Protein AF-A0A8T5BKD6-F1 (afdb_monomer_lite)

Sequence (132 aa):
MNGKTCEVCLRNQAKYVCGKCGRNACEFCFNSHSWLCLKCEEQMQPIAKVASFDTSKLIFLGFILIFIGMFIMFIAFLLTGVSNGGIMLFFGPIPFMLNFRDGNIKHLILVFIAFTTVILLFLTILFSKRKY

Structure (mmCIF, N/CA/C/O backbone):
data_AF-A0A8T5BKD6-F1
#
_entry.id   AF-A0A8T5BKD6-F1
#
loop_
_atom_site.group_PDB
_atom_site.id
_atom_site.type_symbol
_atom_site.label_atom_id
_atom_site.label_alt_id
_atom_site.label_comp_id
_atom_site.label_asym_id
_atom_site.label_entity_id
_atom_site.label_seq_id
_atom_site.pdbx_PDB_ins_code
_atom_site.Cartn_x
_atom_site.Cartn_y
_atom_site.Cartn_z
_atom_site.occupancy
_atom_site.B_iso_or_equiv
_atom_site.auth_seq_id
_atom_site.auth_comp_id
_atom_site.auth_asym_id
_atom_site.auth_atom_id
_atom_site.pdbx_PDB_model_num
ATOM 1 N N . MET A 1 1 ? -33.791 -20.694 42.129 1.00 42.81 1 MET A N 1
ATOM 2 C CA . MET A 1 1 ? -32.414 -20.469 41.637 1.00 42.81 1 MET A CA 1
ATOM 3 C C . MET A 1 1 ? -31.990 -19.075 42.082 1.00 42.81 1 MET A C 1
ATOM 5 O O . MET A 1 1 ? -32.560 -18.110 41.592 1.00 42.81 1 MET A O 1
ATOM 9 N N . ASN A 1 2 ? -31.089 -18.961 43.064 1.00 47.69 2 ASN A N 1
ATOM 10 C CA . ASN A 1 2 ? -30.588 -17.667 43.551 1.00 47.69 2 ASN A CA 1
ATOM 11 C C . ASN A 1 2 ? -29.644 -17.064 42.503 1.00 47.69 2 ASN A C 1
ATOM 13 O O . ASN A 1 2 ? -28.441 -17.317 42.520 1.00 47.69 2 ASN A O 1
ATOM 17 N N . GLY A 1 3 ? -30.198 -16.310 41.554 1.00 60.91 3 GLY A N 1
ATOM 18 C CA . GLY A 1 3 ? -29.396 -15.496 40.647 1.00 60.91 3 GLY A CA 1
ATOM 19 C C . GLY A 1 3 ? -28.679 -14.411 41.447 1.00 60.91 3 GLY A C 1
ATOM 20 O O . GLY A 1 3 ? -29.321 -13.685 42.206 1.00 60.91 3 GLY A O 1
ATOM 21 N N . LYS A 1 4 ? -27.353 -14.309 41.306 1.00 77.75 4 LYS A N 1
ATOM 22 C CA . LYS A 1 4 ? -26.581 -13.219 41.920 1.00 77.75 4 LYS A CA 1
ATOM 23 C C . LYS A 1 4 ? -27.122 -11.886 41.395 1.00 77.75 4 LYS A C 1
ATOM 25 O O . LYS A 1 4 ? -27.380 -11.757 40.201 1.00 77.75 4 LYS A O 1
ATOM 30 N N . THR A 1 5 ? -27.342 -10.908 42.265 1.00 86.62 5 THR A N 1
ATOM 31 C CA . THR A 1 5 ? -27.760 -9.560 41.859 1.00 86.62 5 THR A CA 1
ATOM 32 C C . THR A 1 5 ? -26.582 -8.802 41.252 1.00 86.62 5 THR A C 1
ATOM 34 O O . T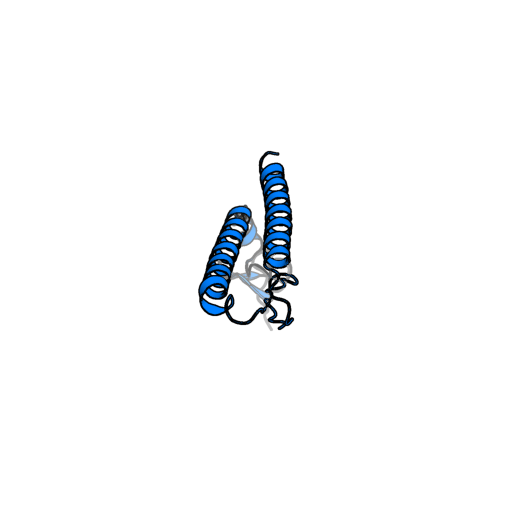HR A 1 5 ? -25.421 -9.077 41.546 1.00 86.62 5 THR A O 1
ATOM 37 N N . CYS A 1 6 ? -26.868 -7.864 40.352 1.00 89.19 6 CYS A N 1
ATOM 38 C CA . CYS A 1 6 ? -25.849 -7.024 39.737 1.00 89.19 6 CYS A CA 1
ATOM 39 C C . CYS A 1 6 ? -25.181 -6.135 40.791 1.00 89.19 6 CYS A C 1
ATOM 41 O O . CYS A 1 6 ? -25.835 -5.297 41.405 1.00 89.19 6 CYS A O 1
ATOM 43 N N . GLU A 1 7 ? -23.865 -6.240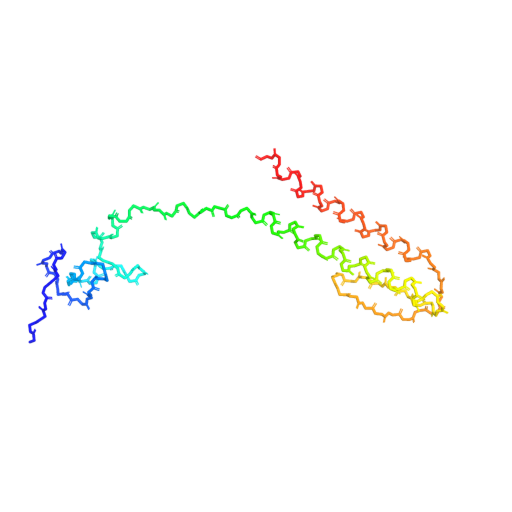 40.931 1.00 88.38 7 GLU A N 1
ATOM 44 C CA . GLU A 1 7 ? -23.062 -5.448 41.872 1.00 88.38 7 GLU A CA 1
ATOM 45 C C . GLU A 1 7 ? -22.814 -4.010 41.380 1.00 88.38 7 GLU A C 1
ATOM 47 O O . GLU A 1 7 ? -22.239 -3.186 42.090 1.00 88.38 7 GLU A O 1
ATOM 52 N N . VAL A 1 8 ? -23.230 -3.690 40.148 1.00 86.56 8 VAL A N 1
ATOM 53 C CA . VAL A 1 8 ? -23.114 -2.343 39.569 1.00 86.56 8 VAL A CA 1
ATOM 54 C C . VAL A 1 8 ? -24.367 -1.509 39.835 1.00 86.56 8 VAL A C 1
ATOM 56 O O . VAL A 1 8 ? -24.240 -0.364 40.260 1.00 86.56 8 VAL A O 1
ATOM 59 N N . CYS A 1 9 ? -25.563 -2.066 39.602 1.00 87.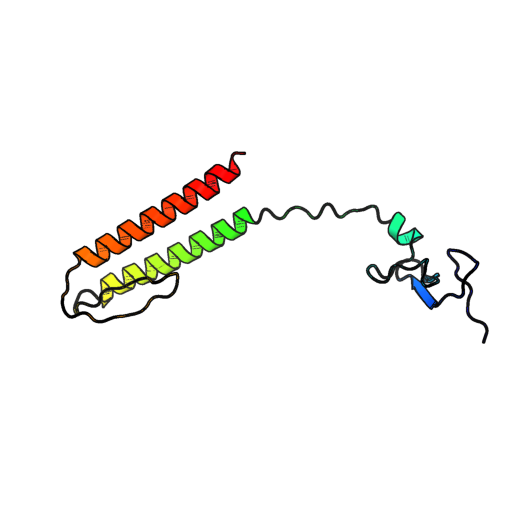50 9 CYS A N 1
ATOM 60 C CA . CYS A 1 9 ? -26.835 -1.342 39.731 1.00 87.50 9 CYS A CA 1
ATOM 61 C C . CYS A 1 9 ? -27.754 -1.836 40.854 1.00 87.50 9 CYS A C 1
ATOM 63 O O . CYS A 1 9 ? -28.754 -1.176 41.116 1.00 87.50 9 CYS A O 1
ATOM 65 N N . LEU A 1 10 ? -27.457 -2.978 41.489 1.00 86.75 10 LEU A N 1
ATOM 66 C CA . LEU A 1 10 ? -28.197 -3.580 42.616 1.00 86.75 10 LEU A CA 1
ATOM 67 C C . LEU A 1 10 ? -29.689 -3.879 42.372 1.00 86.75 10 LEU A C 1
ATOM 69 O O . LEU A 1 10 ? -30.382 -4.300 43.291 1.00 86.75 10 LEU A O 1
ATOM 73 N N . ARG A 1 11 ? -30.192 -3.698 41.146 1.00 86.00 11 ARG A N 1
ATOM 74 C CA . ARG A 1 11 ? -31.610 -3.910 40.796 1.00 86.00 11 ARG A CA 1
ATOM 75 C C . ARG A 1 11 ? -31.847 -5.186 40.000 1.00 86.00 11 ARG A C 1
ATOM 77 O O . ARG A 1 11 ? -32.787 -5.921 40.268 1.00 86.00 11 ARG A O 1
ATOM 84 N N . ASN A 1 12 ? -30.995 -5.435 39.010 1.00 88.88 12 ASN A N 1
ATOM 85 C CA . ASN A 1 12 ? -31.192 -6.503 38.034 1.00 88.88 12 ASN A CA 1
ATOM 86 C C . ASN A 1 12 ? -30.401 -7.759 38.410 1.00 88.88 12 ASN A C 1
ATOM 88 O O . ASN A 1 12 ? -29.367 -7.672 39.074 1.00 88.88 12 ASN A O 1
ATOM 92 N N . GLN A 1 13 ? -30.842 -8.922 37.928 1.00 89.88 13 GLN A N 1
ATOM 93 C CA . GLN A 1 13 ? -30.058 -10.155 38.026 1.00 89.88 13 GLN A CA 1
ATOM 94 C C . GLN A 1 13 ? -28.782 -10.041 37.185 1.00 89.88 13 GLN A C 1
ATOM 96 O O . GLN A 1 13 ? -28.799 -9.535 36.058 1.00 89.88 13 GLN A O 1
ATOM 101 N N . ALA A 1 14 ? -27.666 -10.487 37.748 1.00 88.50 14 ALA A N 1
ATOM 102 C CA . ALA A 1 14 ? -26.402 -10.547 37.046 1.00 88.50 14 ALA A CA 1
ATOM 103 C C . ALA A 1 14 ? -26.401 -11.711 36.053 1.00 88.50 14 ALA A C 1
ATOM 105 O O . ALA A 1 14 ? -26.800 -12.827 36.384 1.00 88.50 14 ALA A O 1
ATOM 106 N N . LYS A 1 15 ? -25.929 -11.424 34.840 1.00 89.56 15 LYS A N 1
ATOM 107 C CA . LYS A 1 15 ? -25.787 -12.395 33.748 1.00 89.56 15 LYS A CA 1
ATOM 108 C C . LYS A 1 15 ? -24.328 -12.572 33.313 1.00 89.56 15 LYS A C 1
ATOM 110 O O . LYS A 1 15 ? -23.989 -13.612 32.767 1.00 89.56 15 LYS A O 1
ATOM 115 N N . TYR A 1 16 ? -23.476 -11.579 33.572 1.00 89.25 16 TYR A N 1
ATOM 116 C CA . TYR A 1 16 ? -22.097 -11.511 33.087 1.00 89.25 16 TYR A CA 1
ATOM 117 C C . TYR A 1 16 ? -21.123 -11.197 34.228 1.00 89.25 16 TYR A C 1
ATOM 119 O O . TYR A 1 16 ? -21.521 -10.654 35.258 1.00 89.25 16 TYR A O 1
ATOM 127 N N . VAL A 1 17 ? -19.838 -11.508 34.044 1.00 89.88 17 VAL A N 1
ATOM 128 C CA . VAL A 1 17 ? -18.764 -11.205 35.005 1.00 89.88 17 VAL A CA 1
ATOM 129 C C . VAL A 1 17 ? -17.738 -10.301 34.329 1.00 89.88 17 VAL A C 1
ATOM 131 O O . VAL A 1 17 ? -17.247 -10.619 33.249 1.00 89.88 17 VAL A O 1
ATOM 134 N N . CYS A 1 18 ? -17.413 -9.167 34.952 1.00 89.88 18 CYS A N 1
ATOM 135 C CA . CYS A 1 18 ? -16.426 -8.225 34.419 1.00 89.88 18 CYS A CA 1
ATOM 136 C C . CYS A 1 18 ? -15.014 -8.829 34.423 1.00 89.88 18 CYS A C 1
ATOM 138 O O . CYS A 1 18 ? -14.515 -9.199 35.486 1.00 89.88 18 CYS A O 1
ATOM 140 N N . GLY A 1 19 ? -14.331 -8.828 33.271 1.00 84.69 19 GLY A N 1
ATOM 141 C CA . GLY A 1 19 ? -12.975 -9.381 33.142 1.00 84.69 19 GLY A CA 1
ATOM 142 C C . GLY A 1 19 ? -11.887 -8.626 33.919 1.00 84.69 19 GLY A C 1
ATOM 143 O O . GLY A 1 19 ? -10.832 -9.187 34.189 1.00 84.69 19 GLY A O 1
ATOM 144 N N . LYS A 1 20 ? -12.135 -7.367 34.312 1.00 87.56 20 LYS A N 1
ATOM 145 C CA . LYS A 1 20 ? -11.163 -6.538 35.050 1.00 87.56 20 LYS A CA 1
ATOM 146 C C . LYS A 1 20 ? -11.352 -6.576 36.563 1.00 87.56 20 LYS A C 1
ATOM 148 O O . LYS A 1 20 ? -10.380 -6.699 37.294 1.00 87.56 20 LYS A O 1
ATOM 153 N N . CYS A 1 21 ? -12.584 -6.405 37.045 1.00 87.56 21 CYS A N 1
ATOM 154 C CA . CYS A 1 21 ? -12.864 -6.276 38.481 1.00 87.56 21 CYS A CA 1
ATOM 155 C C . CYS A 1 21 ? -13.580 -7.483 39.095 1.00 87.56 21 CYS A C 1
ATOM 157 O O . CYS A 1 21 ? -13.850 -7.462 40.291 1.00 87.56 21 CYS A O 1
ATOM 159 N N . GLY A 1 22 ? -13.942 -8.494 38.298 1.00 87.88 22 GLY A N 1
ATOM 160 C CA . GLY A 1 22 ? -14.617 -9.706 38.772 1.00 87.88 22 GLY A CA 1
ATOM 161 C C . GLY A 1 22 ? -16.065 -9.512 39.239 1.00 87.88 22 GLY A C 1
ATOM 162 O O . GLY A 1 22 ? -16.691 -10.475 39.671 1.00 87.88 22 GLY A O 1
ATOM 163 N N . ARG A 1 23 ? -16.621 -8.294 39.153 1.00 88.75 23 ARG A N 1
ATOM 164 C CA . ARG A 1 23 ? -17.999 -8.013 39.585 1.00 88.75 23 ARG A CA 1
ATOM 165 C C . ARG A 1 23 ? -19.028 -8.690 38.689 1.00 88.75 23 ARG A C 1
ATOM 167 O O . ARG A 1 23 ? -18.896 -8.672 37.461 1.00 88.75 23 ARG A O 1
ATOM 174 N N . ASN A 1 24 ? -20.099 -9.175 39.310 1.00 90.69 24 ASN A N 1
ATOM 175 C CA . ASN A 1 24 ? -21.275 -9.691 38.617 1.00 90.69 24 ASN A CA 1
ATOM 176 C C . ASN A 1 24 ? -22.113 -8.519 38.069 1.00 90.69 24 ASN A C 1
ATOM 178 O O . ASN A 1 24 ? -22.601 -7.682 38.829 1.00 90.69 24 ASN A O 1
ATOM 182 N N . ALA A 1 25 ? -22.277 -8.443 36.750 1.00 90.88 25 ALA A N 1
ATOM 183 C CA . ALA A 1 25 ? -22.987 -7.377 36.051 1.00 90.88 25 ALA A CA 1
ATOM 184 C C . ALA A 1 25 ? -24.235 -7.909 35.326 1.00 90.88 25 ALA A C 1
ATOM 186 O O . ALA A 1 25 ? -24.270 -9.032 34.818 1.00 90.88 25 ALA A O 1
ATOM 187 N N . CYS A 1 26 ? -25.292 -7.098 35.280 1.00 91.31 26 CYS A N 1
ATOM 188 C CA . CYS A 1 26 ? -26.437 -7.351 34.409 1.00 91.31 26 CYS A CA 1
ATOM 189 C C . CYS A 1 26 ? -26.128 -6.912 32.974 1.00 91.31 26 CYS A C 1
ATOM 191 O O . CYS A 1 26 ? -25.164 -6.194 32.724 1.00 91.31 26 CYS A O 1
ATOM 193 N N . GLU A 1 27 ? -26.998 -7.301 32.050 1.00 89.44 27 GLU A N 1
ATOM 194 C CA . GLU A 1 27 ? -26.917 -6.964 30.624 1.00 89.44 27 GLU A CA 1
ATOM 195 C C . GLU A 1 27 ? -26.833 -5.457 30.344 1.00 89.44 27 GLU A C 1
ATOM 197 O O . GLU A 1 27 ? -26.141 -5.046 29.428 1.00 89.44 27 GLU A O 1
ATOM 202 N N . PHE A 1 28 ? -27.452 -4.624 31.184 1.00 89.00 28 PHE A N 1
ATOM 203 C CA . PHE A 1 28 ? -27.404 -3.164 31.042 1.00 89.00 28 PHE A CA 1
ATOM 204 C C . PHE A 1 28 ? -26.133 -2.521 31.605 1.00 89.00 28 PHE A C 1
ATOM 206 O O . PHE A 1 28 ? -25.826 -1.381 31.283 1.00 89.00 28 PHE A O 1
ATOM 213 N N . CYS A 1 29 ? -25.421 -3.208 32.500 1.00 87.25 29 CYS A N 1
ATOM 214 C CA . CYS A 1 29 ? -24.231 -2.676 33.172 1.00 87.25 29 CYS A CA 1
ATOM 215 C C . CYS A 1 29 ? -22.930 -3.296 32.652 1.00 87.25 29 CYS A C 1
ATOM 217 O O . CYS A 1 29 ? -21.871 -3.083 33.252 1.00 87.25 29 CYS A O 1
ATOM 219 N N . PHE A 1 30 ? -23.023 -4.078 31.581 1.00 90.12 30 PHE A N 1
ATOM 220 C CA . PHE A 1 30 ? -21.935 -4.816 30.969 1.00 90.12 30 PHE A CA 1
ATOM 221 C C . PHE A 1 30 ? -21.850 -4.456 29.492 1.00 90.12 30 PHE A C 1
ATOM 223 O O . PHE A 1 30 ? -22.850 -4.508 28.783 1.00 90.12 30 PHE A O 1
ATOM 230 N N . ASN A 1 31 ? -20.654 -4.116 29.030 1.00 87.25 31 ASN A N 1
ATOM 231 C CA . ASN A 1 31 ? -20.391 -3.898 27.623 1.00 87.25 31 ASN A CA 1
ATOM 232 C C . ASN A 1 31 ? -19.831 -5.192 27.017 1.00 87.25 31 ASN A C 1
ATOM 234 O O . ASN A 1 31 ? -18.738 -5.638 27.372 1.00 87.25 31 ASN A O 1
ATOM 238 N N . SER A 1 32 ? -20.589 -5.810 26.107 1.00 83.94 32 SER A N 1
ATOM 239 C CA . SER A 1 32 ? -20.207 -7.062 25.443 1.00 83.94 32 SER A CA 1
ATOM 240 C C . SER A 1 32 ? -19.027 -6.914 24.484 1.00 83.94 32 SER A C 1
ATOM 242 O O . SER A 1 32 ? -18.341 -7.901 24.233 1.00 83.94 32 SER A O 1
ATOM 244 N N . HIS A 1 33 ? -18.759 -5.708 23.976 1.00 84.00 33 HIS A N 1
ATOM 245 C CA . HIS A 1 33 ? -17.627 -5.459 23.086 1.00 84.00 33 HIS A CA 1
ATOM 246 C C . HIS A 1 33 ? -16.308 -5.385 23.854 1.00 84.00 33 HIS A C 1
ATOM 248 O O . HIS A 1 33 ? -15.310 -5.937 23.401 1.00 84.00 33 HIS A O 1
ATOM 254 N N . SER A 1 34 ? -16.297 -4.719 25.012 1.00 83.50 34 SER A N 1
ATOM 255 C CA . SER A 1 34 ? -15.091 -4.578 25.838 1.00 83.50 34 SER A CA 1
ATOM 256 C C . SER A 1 34 ? -14.945 -5.677 26.896 1.00 83.50 34 SER A C 1
ATOM 258 O O . SER A 1 34 ? -13.871 -5.822 27.472 1.00 83.50 34 SER A O 1
ATOM 260 N N . TRP A 1 35 ? -15.987 -6.484 27.129 1.00 88.81 35 TRP A N 1
ATOM 261 C CA . TRP A 1 35 ? -16.068 -7.499 28.190 1.00 88.81 35 TRP A CA 1
ATOM 262 C C . TRP A 1 35 ? -15.855 -6.920 29.605 1.00 88.81 35 TRP A C 1
ATOM 264 O O . TRP A 1 35 ? -15.290 -7.545 30.514 1.00 88.81 35 TRP A O 1
ATOM 274 N N . LEU A 1 36 ? -16.309 -5.682 29.802 1.00 90.12 36 LEU A N 1
ATOM 275 C CA . LEU A 1 36 ? -16.123 -4.906 31.026 1.00 90.12 36 LEU A CA 1
ATOM 276 C C . LEU A 1 36 ? -17.458 -4.379 31.549 1.00 90.12 36 LEU A C 1
ATOM 278 O O . LEU A 1 36 ? -18.412 -4.169 30.805 1.00 90.12 36 LEU A O 1
ATOM 282 N N . CYS A 1 37 ? -17.533 -4.139 32.859 1.00 89.00 37 CYS A N 1
ATOM 283 C CA . CYS A 1 37 ? -18.638 -3.366 33.416 1.00 89.00 37 CYS A CA 1
ATOM 284 C C . CYS A 1 37 ? -18.454 -1.875 33.120 1.00 89.00 37 CYS A C 1
ATOM 286 O O . CYS A 1 37 ? -17.320 -1.396 33.065 1.00 89.00 37 CYS A O 1
ATOM 288 N N . LEU A 1 38 ? -19.559 -1.132 33.028 1.00 86.56 38 LEU A N 1
ATOM 289 C CA . LEU A 1 38 ? -19.539 0.298 32.687 1.00 86.56 38 LEU A CA 1
ATOM 290 C C . LEU A 1 38 ? -18.606 1.123 33.588 1.00 86.56 38 LEU A C 1
ATOM 292 O O . LEU A 1 38 ? -17.873 1.967 33.100 1.00 86.56 38 LEU A O 1
ATOM 296 N N . LYS A 1 39 ? -18.521 0.813 34.890 1.00 85.50 39 LYS A N 1
ATOM 297 C CA . LYS A 1 39 ? -17.565 1.477 35.800 1.00 85.50 39 LYS A CA 1
ATOM 298 C C . LYS A 1 39 ? -16.101 1.260 35.403 1.00 85.50 39 LYS A C 1
ATOM 300 O O . LYS A 1 39 ? -15.275 2.148 35.577 1.00 85.50 39 LYS A O 1
ATOM 305 N N . CYS A 1 40 ? -15.754 0.054 34.956 1.00 85.06 40 CYS A N 1
ATOM 306 C CA . CYS A 1 40 ? -14.392 -0.257 34.527 1.00 85.06 40 CYS A CA 1
ATOM 307 C C . CYS A 1 40 ? -14.081 0.319 33.149 1.00 85.06 40 CYS A C 1
ATOM 309 O O . CYS A 1 40 ? -12.920 0.638 32.899 1.00 85.06 40 CYS A O 1
ATOM 311 N N . GLU A 1 41 ? -15.100 0.435 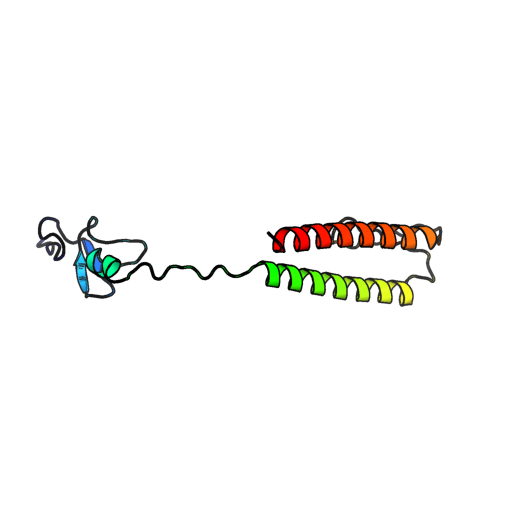32.303 1.00 83.62 41 GLU A N 1
ATOM 312 C CA . GLU A 1 41 ? -15.029 1.083 31.001 1.00 83.62 41 GLU A CA 1
ATOM 313 C C . GLU A 1 41 ? -14.877 2.600 31.138 1.00 83.62 41 GLU A C 1
ATOM 315 O O . GLU A 1 41 ? -13.962 3.147 30.554 1.00 83.62 41 GLU A O 1
ATOM 320 N N . GLU A 1 42 ? -15.636 3.276 32.002 1.00 80.00 42 GLU A N 1
ATOM 321 C CA . GLU A 1 42 ? -15.468 4.716 32.270 1.00 80.00 42 GLU A CA 1
ATOM 322 C C . GLU A 1 42 ? -14.088 5.055 32.856 1.00 80.00 42 GLU A C 1
ATOM 324 O O . GLU A 1 42 ? -13.513 6.104 32.568 1.00 80.00 42 GLU A O 1
ATOM 329 N N . GLN A 1 43 ? -13.525 4.158 33.675 1.00 77.69 43 GLN A N 1
ATOM 330 C CA . GLN A 1 43 ? -12.155 4.293 34.184 1.00 77.69 43 GLN A CA 1
ATOM 331 C C . GLN A 1 43 ? -11.093 4.049 33.112 1.00 77.69 43 GLN A C 1
ATOM 333 O O . GLN A 1 43 ? -9.960 4.513 33.253 1.00 77.69 43 GLN A O 1
ATOM 338 N N . MET A 1 44 ? -11.429 3.310 32.056 1.00 69.06 44 MET A N 1
ATOM 339 C CA . MET A 1 44 ? -10.659 3.351 30.827 1.00 69.06 44 MET A CA 1
ATOM 340 C C . MET A 1 44 ? -11.103 4.610 30.087 1.00 69.06 44 MET A C 1
ATOM 342 O O . MET A 1 44 ? -11.973 4.568 29.225 1.00 69.06 44 MET A O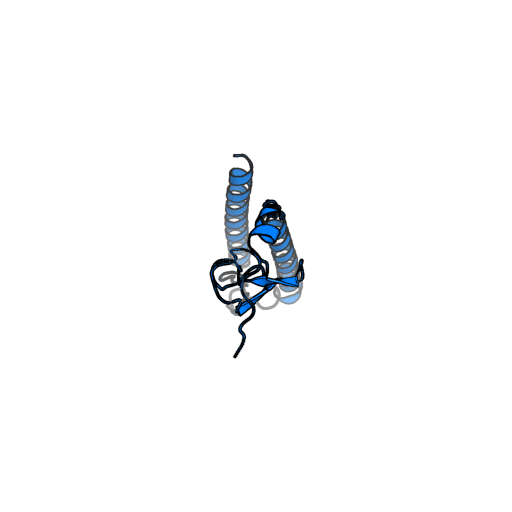 1
ATOM 346 N N . GLN A 1 45 ? -10.494 5.752 30.432 1.00 59.69 45 GLN A N 1
ATOM 347 C CA . GLN A 1 45 ? -10.537 6.940 29.574 1.00 59.69 45 GLN A CA 1
ATOM 348 C C . GLN A 1 45 ? -10.435 6.504 28.104 1.00 59.69 45 GLN A C 1
ATOM 350 O O . GLN A 1 45 ? -9.730 5.524 27.841 1.00 59.69 45 GLN A O 1
ATOM 355 N N . PRO A 1 46 ? -11.070 7.200 27.145 1.00 56.47 46 PRO A N 1
ATOM 356 C CA . PRO A 1 46 ? -10.911 6.894 25.732 1.00 56.47 46 PRO A CA 1
ATOM 357 C C . PRO A 1 46 ? -9.458 7.166 25.306 1.00 56.47 46 PRO A C 1
ATOM 359 O O . PRO A 1 46 ? -9.140 8.150 24.644 1.00 56.47 46 PRO A O 1
ATOM 362 N N . ILE A 1 47 ? -8.551 6.250 25.645 1.00 56.16 47 ILE A N 1
ATOM 363 C CA . ILE A 1 47 ? -7.241 6.069 25.034 1.00 56.16 47 ILE A CA 1
ATOM 364 C C . ILE A 1 47 ? -7.512 5.345 23.715 1.00 56.16 47 ILE A C 1
ATOM 366 O O . ILE A 1 47 ? -7.090 4.227 23.459 1.00 56.16 47 ILE A O 1
ATOM 370 N N . ALA A 1 48 ? -8.312 5.991 22.884 1.00 52.66 48 ALA A N 1
ATOM 371 C CA . ALA A 1 48 ? -8.500 5.643 21.498 1.00 52.66 48 ALA A CA 1
ATOM 372 C C . ALA A 1 48 ? -8.474 6.940 20.690 1.00 52.66 48 ALA A C 1
ATOM 374 O O . ALA A 1 48 ? -9.250 7.142 19.763 1.00 52.66 48 ALA A O 1
ATOM 375 N N . LYS A 1 49 ? -7.483 7.799 20.968 1.00 48.06 49 LYS A N 1
ATOM 376 C CA . LYS A 1 49 ? -6.758 8.380 19.839 1.00 48.06 49 LYS A CA 1
ATOM 377 C C . LYS A 1 49 ? -6.052 7.206 19.177 1.00 48.06 49 LYS A C 1
ATOM 379 O O . LYS A 1 49 ? -4.901 6.917 19.490 1.00 48.06 49 LYS A O 1
ATOM 384 N N . VAL A 1 50 ? -6.784 6.476 18.334 1.00 55.41 50 VAL A N 1
ATOM 385 C CA . VAL A 1 50 ? -6.181 5.609 17.328 1.00 55.41 50 VAL A CA 1
ATOM 386 C C . VAL A 1 50 ? -5.175 6.516 16.642 1.00 55.41 50 VAL A C 1
ATOM 388 O O . VAL A 1 50 ? -5.573 7.497 16.014 1.00 55.41 50 VAL A O 1
ATOM 391 N N . ALA A 1 51 ? -3.884 6.292 16.894 1.00 55.22 51 ALA A N 1
ATOM 392 C CA . ALA A 1 51 ? -2.840 7.018 16.201 1.00 55.22 51 ALA A CA 1
ATOM 393 C C . ALA A 1 51 ? -3.162 6.842 14.722 1.00 55.22 51 ALA A C 1
ATOM 395 O O . ALA A 1 51 ? -3.218 5.710 14.238 1.00 55.22 51 ALA A O 1
ATOM 396 N N . SER A 1 52 ? -3.506 7.938 14.049 1.00 57.66 52 SER A N 1
ATOM 397 C CA . SER A 1 52 ? -3.796 7.921 12.629 1.00 57.66 52 SER A CA 1
ATOM 398 C C . SER A 1 52 ? -2.522 7.440 11.953 1.00 57.66 52 SER A C 1
ATOM 400 O O . SER A 1 52 ? -1.547 8.178 11.818 1.00 57.66 52 SER A O 1
ATOM 402 N N . PHE A 1 53 ? -2.483 6.150 11.623 1.00 58.06 53 PHE A N 1
ATOM 403 C CA . PHE A 1 53 ? -1.386 5.580 10.871 1.00 58.06 53 PHE A CA 1
ATOM 404 C C . PHE A 1 53 ? -1.359 6.331 9.549 1.00 58.06 53 PHE A C 1
ATOM 406 O O . PHE A 1 53 ? -2.299 6.218 8.762 1.00 58.06 53 PHE A O 1
ATOM 413 N N . ASP A 1 54 ? -0.311 7.131 9.341 1.00 67.19 54 ASP A N 1
ATOM 414 C CA . ASP A 1 54 ? -0.088 7.872 8.103 1.00 67.19 54 ASP A CA 1
ATOM 415 C C . ASP A 1 54 ? 0.133 6.863 6.969 1.00 67.19 54 ASP A C 1
ATOM 417 O O . ASP A 1 54 ? 1.254 6.465 6.634 1.00 67.19 54 ASP A O 1
ATOM 421 N N . THR A 1 55 ? -0.981 6.400 6.407 1.00 68.62 55 THR A N 1
ATOM 422 C CA . THR A 1 55 ? -1.055 5.362 5.377 1.00 68.62 55 THR A CA 1
ATOM 423 C C . THR A 1 55 ? -0.402 5.840 4.084 1.00 68.62 55 THR A C 1
ATOM 425 O O . THR A 1 55 ? 0.012 5.029 3.259 1.00 68.62 55 THR A O 1
ATOM 428 N N . SER A 1 56 ? -0.198 7.153 3.950 1.00 70.00 56 SER A N 1
ATOM 429 C CA . SER A 1 56 ? 0.541 7.786 2.861 1.00 70.00 56 SER A CA 1
ATOM 430 C C . SER A 1 56 ? 1.957 7.221 2.720 1.00 70.00 56 SER A C 1
ATOM 432 O O . SER A 1 56 ? 2.441 7.061 1.603 1.00 70.00 56 SER A O 1
ATOM 434 N N . LYS A 1 57 ? 2.628 6.875 3.832 1.00 73.00 57 LYS A N 1
ATOM 435 C CA . LYS A 1 57 ? 3.978 6.281 3.791 1.00 73.00 57 LYS A CA 1
ATOM 436 C C . LYS A 1 57 ? 3.964 4.849 3.252 1.00 73.00 57 LYS A C 1
ATOM 438 O O . LYS A 1 57 ? 4.855 4.484 2.493 1.00 73.00 57 LYS A O 1
ATOM 443 N N . LEU A 1 58 ? 2.941 4.068 3.599 1.00 78.19 58 LEU A N 1
ATOM 444 C CA . LEU A 1 58 ? 2.756 2.691 3.123 1.00 78.19 58 LEU A CA 1
ATOM 445 C C . LEU A 1 58 ? 2.406 2.656 1.630 1.00 78.19 58 LEU A C 1
ATOM 447 O O . LEU A 1 58 ? 2.969 1.857 0.887 1.00 78.19 58 LEU A O 1
ATOM 451 N N . ILE A 1 59 ? 1.540 3.569 1.180 1.00 77.81 59 ILE A N 1
ATOM 452 C CA . ILE A 1 59 ? 1.187 3.722 -0.239 1.00 77.81 59 ILE A CA 1
ATOM 453 C C . ILE A 1 59 ? 2.421 4.119 -1.058 1.00 77.81 59 ILE A C 1
ATOM 455 O O . ILE A 1 59 ? 2.671 3.541 -2.114 1.00 77.81 59 ILE A O 1
ATOM 459 N N . PHE A 1 60 ? 3.228 5.059 -0.556 1.00 78.81 60 PHE A N 1
ATOM 460 C CA . PHE A 1 60 ? 4.460 5.474 -1.227 1.00 78.81 60 PHE A CA 1
ATOM 461 C C . PHE A 1 60 ? 5.486 4.338 -1.308 1.00 78.81 60 PHE A C 1
ATOM 463 O O . PHE A 1 60 ? 6.128 4.153 -2.340 1.00 78.81 60 PHE A O 1
ATOM 470 N N . LEU A 1 61 ? 5.601 3.536 -0.247 1.00 82.31 61 LEU A N 1
ATOM 471 C CA . LEU A 1 61 ? 6.476 2.369 -0.237 1.00 82.31 61 LEU A CA 1
ATOM 472 C C . LEU A 1 61 ? 6.030 1.329 -1.277 1.00 82.31 61 LEU A C 1
ATOM 474 O O . LEU A 1 61 ? 6.847 0.884 -2.080 1.00 82.31 61 LEU A O 1
ATOM 478 N N . GLY A 1 62 ? 4.735 1.001 -1.323 1.00 83.06 62 GLY A N 1
ATOM 479 C CA . GLY A 1 62 ? 4.181 0.090 -2.329 1.00 83.06 62 GLY A CA 1
ATOM 480 C C . GLY A 1 62 ? 4.403 0.586 -3.760 1.00 83.06 62 GLY A C 1
ATOM 481 O O . GLY A 1 62 ? 4.774 -0.190 -4.639 1.00 83.06 62 GLY A O 1
ATOM 482 N N . PHE A 1 63 ? 4.265 1.893 -3.981 1.00 79.94 63 PHE A N 1
ATOM 483 C CA . PHE A 1 63 ? 4.534 2.519 -5.271 1.00 79.94 63 PHE A CA 1
ATOM 484 C C . PHE A 1 63 ? 6.001 2.355 -5.716 1.00 79.94 63 PHE A C 1
ATOM 486 O O . PHE A 1 63 ? 6.252 1.972 -6.859 1.00 79.94 63 PHE A O 1
ATOM 493 N N . ILE A 1 64 ? 6.973 2.565 -4.817 1.00 84.31 64 ILE A N 1
ATOM 494 C CA . ILE A 1 64 ? 8.402 2.348 -5.115 1.00 84.31 64 ILE A CA 1
ATOM 495 C C . ILE A 1 64 ? 8.669 0.883 -5.486 1.00 84.31 64 ILE A C 1
ATOM 497 O O . ILE A 1 64 ? 9.375 0.615 -6.457 1.00 84.31 64 ILE A O 1
ATOM 501 N N . LEU A 1 65 ? 8.092 -0.066 -4.744 1.00 87.25 65 LEU A N 1
ATOM 502 C CA . LEU A 1 65 ? 8.264 -1.497 -5.011 1.00 87.25 65 LEU A CA 1
ATOM 503 C C . LEU A 1 65 ? 7.752 -1.901 -6.401 1.00 87.25 65 LEU A C 1
ATOM 505 O O . LEU A 1 65 ? 8.447 -2.622 -7.118 1.00 87.25 65 LEU A O 1
ATOM 509 N N . ILE A 1 66 ? 6.579 -1.404 -6.809 1.00 83.00 66 ILE A N 1
ATOM 510 C CA . ILE A 1 66 ? 6.036 -1.643 -8.157 1.00 83.00 66 ILE A CA 1
ATOM 511 C C . ILE A 1 66 ? 6.991 -1.090 -9.223 1.00 83.00 66 ILE A C 1
ATOM 513 O O . ILE A 1 66 ? 7.259 -1.754 -10.224 1.00 83.00 66 ILE A O 1
ATOM 517 N N . PHE A 1 67 ? 7.551 0.099 -8.989 1.00 80.19 67 PHE A N 1
ATOM 518 C CA . PHE A 1 67 ? 8.472 0.744 -9.922 1.00 80.19 67 PHE A CA 1
ATOM 519 C C . PHE A 1 67 ? 9.761 -0.060 -10.120 1.00 80.19 67 PHE A C 1
ATOM 521 O O . PHE A 1 67 ? 10.199 -0.258 -11.253 1.00 80.19 67 PHE A O 1
ATOM 528 N N . ILE A 1 68 ? 10.333 -0.579 -9.029 1.00 86.44 68 ILE A N 1
ATOM 529 C CA . ILE A 1 68 ? 11.518 -1.445 -9.074 1.00 86.44 68 ILE A CA 1
ATOM 530 C C . ILE A 1 68 ? 11.216 -2.713 -9.879 1.00 86.44 68 ILE A C 1
ATOM 532 O O . ILE A 1 68 ? 11.967 -3.049 -10.795 1.00 86.44 68 ILE A O 1
ATOM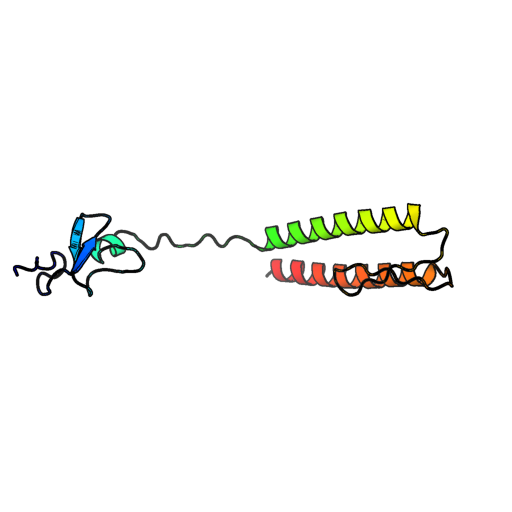 536 N N . GLY A 1 69 ? 10.101 -3.390 -9.587 1.00 83.00 69 GLY A N 1
ATOM 537 C CA . GLY A 1 69 ? 9.707 -4.607 -10.302 1.00 83.00 69 GLY A CA 1
ATOM 538 C C . GLY A 1 69 ? 9.527 -4.374 -11.803 1.00 83.00 69 GLY A C 1
ATOM 539 O O . GLY A 1 69 ? 9.992 -5.165 -12.624 1.00 83.00 69 GLY A O 1
ATOM 540 N N . MET A 1 70 ? 8.927 -3.244 -12.172 1.00 73.06 70 MET A N 1
ATOM 541 C CA . MET A 1 70 ? 8.734 -2.877 -13.570 1.00 73.06 70 MET A CA 1
ATOM 542 C C . MET A 1 70 ? 10.052 -2.546 -14.277 1.00 73.06 70 MET A C 1
ATOM 544 O O . MET A 1 70 ? 10.249 -2.974 -15.411 1.00 73.06 70 MET A O 1
ATOM 548 N N . PHE A 1 71 ? 10.975 -1.835 -13.621 1.00 79.88 71 PHE A N 1
ATOM 549 C CA . PHE A 1 71 ? 12.301 -1.562 -14.183 1.00 79.88 71 PHE A CA 1
ATOM 550 C C . PHE A 1 71 ? 13.068 -2.851 -14.464 1.00 79.88 71 PHE A C 1
ATOM 552 O O . PHE A 1 71 ? 13.663 -2.994 -15.529 1.00 79.88 71 PHE A O 1
ATOM 559 N N . ILE A 1 72 ? 13.002 -3.810 -13.540 1.00 83.94 72 ILE A N 1
ATOM 560 C CA . ILE A 1 72 ? 13.619 -5.124 -13.719 1.00 83.94 72 ILE A CA 1
ATOM 561 C C . ILE A 1 72 ? 12.994 -5.847 -14.918 1.00 83.94 72 ILE A C 1
ATOM 563 O O . ILE A 1 72 ? 13.729 -6.345 -15.768 1.00 83.94 72 ILE A O 1
ATOM 567 N N . MET A 1 73 ? 11.660 -5.860 -15.039 1.00 76.19 73 MET A N 1
ATOM 568 C CA . MET A 1 73 ? 10.977 -6.456 -16.196 1.00 76.19 73 MET A CA 1
ATOM 569 C C . MET A 1 73 ? 11.345 -5.774 -17.516 1.00 76.19 73 MET A C 1
ATOM 571 O O . MET A 1 73 ? 11.568 -6.454 -18.514 1.00 76.19 73 MET A O 1
ATOM 575 N N . PHE A 1 74 ? 11.437 -4.446 -17.526 1.00 73.00 74 PHE A N 1
ATOM 576 C CA . PHE A 1 74 ? 11.805 -3.677 -18.710 1.00 73.00 74 PHE A CA 1
ATOM 577 C C . PHE A 1 74 ? 13.245 -3.961 -19.145 1.00 73.00 74 PHE A C 1
ATOM 579 O O . PHE A 1 74 ? 13.496 -4.212 -20.320 1.00 73.00 74 PHE A O 1
ATOM 586 N N . ILE A 1 75 ? 14.186 -3.988 -18.196 1.00 76.00 75 ILE A N 1
ATOM 587 C CA . ILE A 1 75 ? 15.583 -4.348 -18.460 1.00 76.00 75 ILE A CA 1
ATOM 588 C C . ILE A 1 75 ? 15.663 -5.783 -18.980 1.00 76.00 75 ILE A C 1
ATOM 590 O O . ILE A 1 75 ? 16.303 -6.020 -19.999 1.00 76.00 75 ILE A O 1
ATOM 594 N N . ALA A 1 76 ? 14.977 -6.730 -18.336 1.00 75.44 76 ALA A N 1
ATOM 595 C CA . ALA A 1 76 ? 14.925 -8.114 -18.794 1.00 75.44 76 ALA A CA 1
ATOM 596 C C . ALA A 1 76 ? 14.404 -8.202 -20.235 1.00 75.44 76 ALA A C 1
ATOM 598 O O . ALA A 1 76 ? 15.037 -8.832 -21.074 1.00 75.44 76 ALA A O 1
ATOM 599 N N . PHE A 1 77 ? 13.320 -7.491 -20.550 1.00 69.44 77 PHE A N 1
ATOM 600 C CA . PHE A 1 77 ? 12.776 -7.422 -21.900 1.00 69.44 77 PHE A CA 1
ATOM 601 C C . PHE A 1 77 ? 13.767 -6.818 -22.912 1.00 69.44 77 PHE A C 1
ATOM 603 O O . PHE A 1 77 ? 13.891 -7.340 -24.017 1.00 69.44 77 PHE A O 1
ATOM 610 N N . LEU A 1 78 ? 14.516 -5.769 -22.562 1.00 70.31 78 LEU A N 1
ATOM 611 C CA . LEU A 1 78 ? 15.556 -5.228 -23.447 1.00 70.31 78 LEU A CA 1
ATOM 612 C C . LEU A 1 78 ? 16.681 -6.237 -23.706 1.00 70.31 78 LEU A C 1
ATOM 614 O O . LEU A 1 78 ? 17.194 -6.308 -24.820 1.00 70.31 78 LEU A O 1
ATOM 618 N N . LEU A 1 79 ? 17.050 -7.027 -22.695 1.00 72.88 79 LEU A N 1
ATOM 619 C CA . LEU A 1 79 ? 18.100 -8.037 -22.815 1.00 72.88 79 LEU A CA 1
ATOM 620 C C . LEU A 1 79 ? 17.636 -9.280 -23.595 1.00 72.88 79 LEU A C 1
ATOM 622 O O . LEU A 1 79 ? 18.444 -9.876 -24.301 1.00 72.88 79 LEU A O 1
ATOM 626 N N . THR A 1 80 ? 16.361 -9.679 -23.489 1.00 66.12 80 THR A N 1
ATOM 627 C CA . THR A 1 80 ? 15.855 -10.945 -24.061 1.00 66.12 80 THR A CA 1
ATOM 628 C C . THR A 1 80 ? 14.928 -10.793 -25.272 1.00 66.12 80 THR A C 1
ATOM 630 O O . THR A 1 80 ? 14.748 -11.752 -26.015 1.00 66.12 80 THR A O 1
ATOM 633 N N . GLY A 1 81 ? 14.284 -9.639 -25.460 1.00 56.88 81 GLY A N 1
ATOM 634 C CA . GLY A 1 81 ? 13.142 -9.445 -26.369 1.00 56.88 81 GLY A CA 1
ATOM 635 C C . GLY A 1 81 ? 13.431 -8.662 -27.654 1.00 56.88 81 GLY A C 1
ATOM 636 O O . GLY A 1 81 ? 12.610 -8.679 -28.571 1.00 56.88 81 GLY A O 1
ATOM 637 N N . VAL A 1 82 ? 14.596 -8.014 -27.769 1.00 53.41 82 VAL A N 1
ATOM 638 C CA . VAL A 1 82 ? 14.950 -7.193 -28.947 1.00 53.41 82 VAL A CA 1
ATOM 639 C C . VAL A 1 82 ? 15.205 -8.038 -30.206 1.00 53.41 82 VAL A C 1
ATOM 641 O O . VAL A 1 82 ? 15.078 -7.527 -31.315 1.00 53.41 82 VAL A O 1
ATOM 644 N N . SER A 1 83 ? 15.492 -9.339 -30.079 1.00 52.78 83 SER A N 1
ATOM 645 C CA . SER A 1 83 ? 15.782 -10.202 -31.234 1.00 52.78 83 SER A CA 1
ATOM 646 C C . SER A 1 83 ? 14.547 -10.725 -31.983 1.00 52.78 83 SER A C 1
ATOM 648 O O . SER A 1 83 ? 14.690 -11.090 -33.145 1.00 52.78 83 SER A O 1
ATOM 650 N N . ASN A 1 84 ? 13.345 -10.728 -31.381 1.00 50.38 84 ASN A N 1
ATOM 651 C CA . ASN A 1 84 ? 12.158 -11.399 -31.952 1.00 50.38 84 ASN A CA 1
ATOM 652 C C . ASN A 1 84 ? 10.882 -10.531 -32.072 1.00 50.38 84 ASN A C 1
ATOM 654 O O . ASN A 1 84 ? 9.808 -11.062 -32.346 1.00 50.38 84 ASN A O 1
ATOM 658 N N . GLY A 1 85 ? 10.967 -9.207 -31.906 1.00 49.94 85 GLY A N 1
ATOM 659 C CA . GLY A 1 85 ? 9.873 -8.286 -32.266 1.00 49.94 85 GLY A CA 1
ATOM 660 C C . GLY A 1 85 ? 8.652 -8.254 -31.333 1.00 49.94 85 GLY A C 1
ATOM 661 O O . GLY A 1 85 ? 7.670 -7.598 -31.656 1.00 49.94 85 GLY A O 1
ATOM 662 N N . GLY A 1 86 ? 8.679 -8.904 -30.167 1.00 51.91 86 GLY A N 1
ATOM 663 C CA . GLY A 1 86 ? 7.581 -8.795 -29.197 1.00 51.91 86 GLY A CA 1
ATOM 664 C C . GLY A 1 86 ? 7.438 -7.362 -28.671 1.00 51.91 86 GLY A C 1
ATOM 665 O O . GLY A 1 86 ? 8.438 -6.724 -28.376 1.00 51.91 86 GLY A O 1
ATOM 666 N N . ILE A 1 87 ? 6.217 -6.838 -28.537 1.00 54.88 87 ILE A N 1
ATOM 667 C CA . ILE A 1 87 ? 5.966 -5.529 -27.910 1.00 54.88 87 ILE A CA 1
ATOM 668 C C . ILE A 1 87 ? 5.297 -5.784 -26.559 1.00 54.88 87 ILE A C 1
ATOM 670 O O . ILE A 1 87 ? 4.323 -6.531 -26.473 1.00 54.88 87 ILE A O 1
ATOM 674 N N . MET A 1 88 ? 5.811 -5.162 -25.497 1.00 52.97 88 MET A N 1
ATOM 675 C CA . MET A 1 88 ? 5.238 -5.258 -24.155 1.00 52.97 88 MET A CA 1
ATOM 676 C C . MET A 1 88 ? 4.142 -4.196 -23.993 1.00 52.97 88 MET A C 1
ATOM 678 O O . MET A 1 88 ? 4.429 -3.004 -23.887 1.00 52.97 88 MET A O 1
ATOM 682 N N . LEU A 1 89 ? 2.878 -4.621 -24.026 1.00 52.44 89 LEU A N 1
ATOM 683 C CA . LEU A 1 89 ? 1.713 -3.763 -23.795 1.00 52.44 89 LEU A CA 1
ATOM 684 C C . LEU A 1 89 ? 1.232 -3.936 -22.350 1.00 52.44 89 LEU A C 1
ATOM 686 O O . LEU A 1 89 ? 0.906 -5.042 -21.921 1.00 52.44 89 LEU A O 1
ATOM 690 N N . PHE A 1 90 ? 1.178 -2.832 -21.604 1.00 48.44 90 PHE A N 1
ATOM 691 C CA . PHE A 1 90 ? 0.663 -2.798 -20.235 1.00 48.44 90 PHE A CA 1
ATOM 692 C C . PHE A 1 90 ? -0.823 -2.410 -20.240 1.00 48.44 90 PHE A C 1
ATOM 694 O O . PHE A 1 90 ? -1.165 -1.257 -20.498 1.00 48.44 90 PHE A O 1
ATOM 701 N N . PHE A 1 91 ? -1.709 -3.359 -19.924 1.00 44.97 91 PHE A N 1
ATOM 702 C CA . PHE A 1 91 ? -3.096 -3.080 -19.530 1.00 44.97 91 PHE A CA 1
ATOM 703 C C . PHE A 1 91 ? -3.184 -3.159 -17.999 1.00 44.97 91 PHE A C 1
ATOM 705 O O . PHE A 1 91 ? -3.354 -4.231 -17.422 1.00 44.97 91 PHE A O 1
ATOM 712 N N . GLY A 1 92 ? -3.020 -2.022 -17.317 1.00 60.06 92 GLY A N 1
ATOM 713 C CA . GLY A 1 92 ? -2.922 -2.000 -15.851 1.00 60.06 92 GLY A CA 1
ATOM 714 C C . GLY A 1 92 ? -1.634 -2.675 -15.332 1.00 60.06 92 GLY A C 1
ATOM 715 O O . GLY A 1 92 ? -0.623 -2.658 -16.032 1.00 60.06 92 GLY A O 1
ATOM 716 N N . PRO A 1 93 ? -1.619 -3.253 -14.111 1.00 49.59 93 PRO A N 1
ATOM 717 C CA . PRO A 1 93 ? -0.409 -3.826 -13.505 1.00 49.59 93 PRO A CA 1
ATOM 718 C C . PRO A 1 93 ? -0.008 -5.211 -14.047 1.00 49.59 93 PRO A C 1
ATOM 720 O O . PRO A 1 93 ? 0.968 -5.782 -13.567 1.00 49.59 93 PRO A O 1
ATOM 723 N N . ILE A 1 94 ? -0.751 -5.785 -14.999 1.00 42.06 94 ILE A N 1
ATOM 724 C CA . ILE A 1 94 ? -0.530 -7.159 -15.466 1.00 42.06 94 ILE A CA 1
ATOM 725 C C . ILE A 1 94 ? 0.178 -7.125 -16.829 1.00 42.06 94 ILE A C 1
ATOM 727 O O . ILE A 1 94 ? -0.400 -6.626 -17.798 1.00 42.06 94 ILE A O 1
ATOM 731 N N . PRO A 1 95 ? 1.410 -7.652 -16.938 1.00 51.97 95 PRO A N 1
ATOM 732 C CA . PRO A 1 95 ? 2.107 -7.725 -18.215 1.00 51.97 95 PRO A CA 1
ATOM 733 C C . PRO A 1 95 ? 1.544 -8.867 -19.077 1.00 51.97 95 PRO A C 1
ATOM 735 O O . PRO A 1 95 ? 1.558 -10.025 -18.661 1.00 51.97 95 PRO A O 1
ATOM 738 N N . PHE A 1 96 ? 1.092 -8.554 -20.296 1.00 49.47 96 PHE A N 1
ATOM 739 C CA . PHE A 1 96 ? 0.715 -9.542 -21.316 1.00 49.47 96 PHE A CA 1
ATOM 740 C C . PHE A 1 96 ? 1.689 -9.492 -22.502 1.00 49.47 96 PHE A C 1
ATOM 742 O O . PHE A 1 96 ? 2.022 -8.421 -23.009 1.00 49.47 96 PHE A O 1
ATOM 749 N N . MET A 1 97 ? 2.140 -10.666 -22.952 1.00 49.16 97 MET A N 1
ATOM 750 C CA . MET A 1 97 ? 3.033 -10.829 -24.105 1.00 49.16 97 MET A CA 1
ATOM 751 C C . MET A 1 97 ? 2.193 -11.037 -25.373 1.00 49.16 97 MET A C 1
ATOM 753 O O . MET A 1 97 ? 1.569 -12.087 -25.525 1.00 49.16 97 MET A O 1
ATOM 757 N N . LEU A 1 98 ? 2.180 -10.066 -26.292 1.00 50.66 98 LEU A N 1
ATOM 758 C CA . LEU A 1 98 ? 1.605 -10.235 -27.632 1.00 50.66 98 LEU A CA 1
ATOM 759 C C . LEU A 1 98 ? 2.709 -10.087 -28.685 1.00 50.66 98 LEU A C 1
ATOM 761 O O . LEU A 1 98 ? 3.348 -9.043 -28.811 1.00 50.66 98 LEU A O 1
ATOM 765 N N . ASN A 1 99 ? 2.944 -11.165 -29.435 1.00 44.53 99 ASN A N 1
ATOM 766 C CA . ASN A 1 99 ? 3.921 -11.210 -30.519 1.00 44.53 99 ASN A CA 1
ATOM 767 C C . ASN A 1 99 ? 3.320 -10.569 -31.778 1.00 44.53 99 ASN A C 1
ATOM 769 O O . ASN A 1 99 ? 2.581 -11.228 -32.509 1.00 44.53 99 ASN A O 1
ATOM 773 N N . PHE A 1 100 ? 3.641 -9.305 -32.050 1.00 48.53 100 PHE A N 1
ATOM 774 C CA . PHE A 1 100 ? 3.381 -8.684 -33.350 1.00 48.53 100 PHE A CA 1
ATOM 775 C C . PHE A 1 100 ? 4.697 -8.624 -34.128 1.00 48.53 100 PHE A C 1
ATOM 777 O O . PHE A 1 100 ? 5.686 -8.109 -33.635 1.00 48.53 100 PHE A O 1
ATOM 784 N N . ARG A 1 101 ? 4.713 -9.194 -35.338 1.00 45.12 101 ARG A N 1
ATOM 785 C CA . ARG A 1 101 ? 5.898 -9.410 -36.195 1.00 45.12 101 ARG A CA 1
ATOM 786 C C . ARG A 1 101 ? 6.694 -8.127 -36.518 1.00 45.12 101 ARG A C 1
ATOM 788 O O . ARG A 1 101 ? 7.857 -8.221 -36.900 1.00 45.12 101 ARG A O 1
ATOM 795 N N . ASP A 1 102 ? 6.106 -6.947 -36.356 1.00 53.62 102 ASP A N 1
ATOM 796 C CA . ASP A 1 102 ? 6.713 -5.688 -36.781 1.00 53.62 102 ASP A CA 1
ATOM 797 C C . ASP A 1 102 ? 7.464 -5.013 -35.625 1.00 53.62 102 ASP A C 1
ATOM 799 O O . ASP A 1 102 ? 6.880 -4.300 -34.807 1.00 53.62 102 ASP A O 1
ATOM 803 N N . GLY A 1 103 ? 8.783 -5.236 -35.581 1.00 52.38 103 GLY A N 1
ATOM 804 C CA . GLY A 1 103 ? 9.751 -4.757 -34.580 1.00 52.38 103 GLY A CA 1
ATOM 805 C C . GLY A 1 103 ? 9.961 -3.236 -34.513 1.00 52.38 103 GLY A C 1
ATOM 806 O O . GLY A 1 103 ? 11.089 -2.748 -34.452 1.00 52.38 103 GLY A O 1
ATOM 807 N N . ASN A 1 104 ? 8.886 -2.453 -34.513 1.00 57.84 104 ASN A N 1
ATOM 808 C CA . ASN A 1 104 ? 8.930 -1.004 -34.407 1.00 57.84 104 ASN A CA 1
ATOM 809 C C . ASN A 1 104 ? 9.034 -0.569 -32.935 1.00 57.84 104 ASN A C 1
ATOM 811 O O . ASN A 1 104 ? 8.037 -0.284 -32.270 1.00 57.84 104 ASN A O 1
ATOM 815 N N . ILE A 1 105 ? 10.275 -0.423 -32.457 1.00 61.25 105 ILE A N 1
ATOM 816 C CA . ILE A 1 105 ? 10.663 0.123 -31.135 1.00 61.25 105 ILE A CA 1
ATOM 817 C C . ILE A 1 105 ? 9.964 1.442 -30.748 1.00 61.25 105 ILE A C 1
ATOM 819 O O . ILE A 1 105 ? 9.857 1.776 -29.568 1.00 61.25 105 ILE A O 1
ATOM 823 N N . LYS A 1 106 ? 9.446 2.185 -31.733 1.00 61.81 106 LYS A N 1
ATOM 824 C CA . LYS A 1 106 ? 8.720 3.448 -31.547 1.00 61.81 106 LYS A CA 1
ATOM 825 C C . LYS A 1 106 ? 7.471 3.284 -30.677 1.00 61.81 106 LYS A C 1
ATOM 827 O O . LYS A 1 106 ? 7.194 4.158 -29.863 1.00 61.81 106 LYS A O 1
ATOM 832 N N . HIS A 1 107 ? 6.750 2.167 -30.797 1.00 61.91 107 HIS A N 1
ATOM 833 C CA . HIS A 1 107 ? 5.547 1.923 -29.992 1.00 61.91 107 HIS A CA 1
ATOM 834 C C . HIS A 1 107 ? 5.880 1.669 -28.521 1.00 61.91 107 HIS A C 1
ATOM 836 O O . HIS A 1 107 ? 5.171 2.139 -27.637 1.00 61.91 107 HIS A O 1
ATOM 842 N N . LEU A 1 108 ? 6.998 0.996 -28.257 1.00 64.06 108 LEU A N 1
ATOM 843 C CA . LEU A 1 108 ? 7.449 0.672 -26.907 1.00 64.06 108 LEU A CA 1
ATOM 844 C C . LEU A 1 108 ? 7.899 1.932 -26.152 1.00 64.06 108 LEU A C 1
ATOM 846 O O . LEU A 1 108 ? 7.526 2.144 -25.001 1.00 64.06 108 LEU A O 1
ATOM 850 N N . ILE A 1 109 ? 8.611 2.822 -26.847 1.00 67.50 109 ILE A N 1
ATOM 851 C CA . ILE A 1 109 ? 8.999 4.139 -26.328 1.00 67.50 109 ILE A CA 1
ATOM 852 C C . ILE A 1 109 ? 7.758 4.994 -26.036 1.00 67.50 109 ILE A C 1
ATOM 854 O O . ILE A 1 109 ? 7.683 5.637 -24.993 1.00 67.50 109 ILE A O 1
ATOM 858 N N . LEU A 1 110 ? 6.758 4.977 -26.920 1.00 67.44 110 LEU A N 1
ATOM 859 C CA . LEU A 1 110 ? 5.545 5.780 -26.761 1.00 67.44 110 LEU A CA 1
ATOM 860 C C . LEU A 1 110 ? 4.687 5.297 -25.579 1.00 67.44 110 LEU A C 1
ATOM 862 O O . LEU A 1 110 ? 4.209 6.121 -24.802 1.00 67.44 110 LEU A O 1
ATOM 866 N N . VAL A 1 111 ? 4.565 3.980 -25.381 1.00 68.75 111 VAL A N 1
ATOM 867 C CA . VAL A 1 111 ? 3.904 3.391 -24.200 1.00 68.75 111 VAL A CA 1
ATOM 868 C C . VAL A 1 111 ? 4.657 3.745 -22.917 1.00 68.75 111 VAL A C 1
ATOM 870 O O . VAL A 1 111 ? 4.032 4.136 -21.934 1.00 68.75 111 VAL A O 1
ATOM 873 N N . PHE A 1 112 ? 5.991 3.688 -22.928 1.00 70.31 112 PHE A N 1
ATOM 874 C CA . PHE A 1 112 ? 6.802 4.070 -21.772 1.00 70.31 112 PHE A CA 1
ATOM 875 C C . PHE A 1 112 ? 6.621 5.552 -21.403 1.00 70.31 112 PHE A C 1
ATOM 877 O O . PHE A 1 112 ? 6.454 5.885 -20.228 1.00 70.31 112 PHE A O 1
ATOM 884 N N . ILE A 1 113 ? 6.580 6.443 -22.400 1.00 77.69 113 ILE A N 1
ATOM 885 C CA . ILE A 1 113 ? 6.339 7.880 -22.200 1.00 77.69 113 ILE A CA 1
ATOM 886 C C . ILE A 1 113 ? 4.920 8.132 -21.676 1.00 77.69 113 ILE A C 1
ATOM 888 O O . ILE A 1 113 ? 4.742 8.859 -20.703 1.00 77.69 113 ILE A O 1
ATOM 892 N N . ALA A 1 114 ? 3.899 7.516 -22.274 1.00 75.31 114 ALA A N 1
ATOM 893 C CA . ALA A 1 114 ? 2.514 7.675 -21.829 1.00 75.31 114 ALA A CA 1
ATOM 894 C C . ALA A 1 114 ? 2.298 7.152 -20.397 1.00 75.31 114 ALA A C 1
ATOM 896 O O . ALA A 1 114 ? 1.554 7.737 -19.614 1.00 75.31 114 ALA A O 1
ATOM 897 N N . PHE A 1 115 ? 2.978 6.070 -20.019 1.00 72.25 115 PHE A N 1
ATOM 898 C CA . PHE A 1 115 ? 2.865 5.507 -18.678 1.00 72.25 115 PHE A CA 1
ATOM 899 C C . PHE A 1 115 ? 3.615 6.344 -17.632 1.00 72.25 115 PHE A C 1
ATOM 901 O O . PHE A 1 115 ? 3.086 6.615 -16.553 1.00 72.25 115 PHE A O 1
ATOM 908 N N . THR A 1 116 ? 4.816 6.830 -17.965 1.00 77.19 116 THR A N 1
ATOM 909 C CA . THR A 1 116 ? 5.574 7.732 -17.081 1.00 77.19 116 THR A CA 1
ATOM 910 C C . THR A 1 116 ? 4.851 9.059 -16.855 1.00 77.19 116 THR A C 1
ATOM 912 O O . THR A 1 116 ? 4.859 9.553 -15.729 1.00 77.19 116 THR A O 1
ATOM 915 N N . THR A 1 117 ? 4.152 9.613 -17.851 1.00 80.62 117 THR A N 1
ATOM 916 C CA . THR A 1 117 ? 3.363 10.843 -17.665 1.00 80.62 117 THR A CA 1
ATOM 917 C C . THR A 1 117 ? 2.146 10.635 -16.763 1.00 80.62 117 THR A C 1
ATOM 919 O O . THR A 1 117 ? 1.931 11.439 -15.858 1.00 80.62 117 THR A O 1
ATOM 922 N N . VAL A 1 118 ? 1.391 9.541 -16.926 1.00 79.81 118 VAL A N 1
ATOM 923 C CA . VAL A 1 118 ? 0.259 9.203 -16.037 1.00 79.81 118 VAL A CA 1
ATOM 924 C C . VAL A 1 118 ? 0.726 9.017 -14.593 1.00 79.81 118 VAL A C 1
ATOM 926 O O . VAL A 1 118 ? 0.092 9.511 -13.660 1.00 79.81 118 VAL A O 1
ATOM 929 N N . ILE A 1 119 ? 1.873 8.367 -14.402 1.00 77.38 119 ILE A N 1
ATOM 930 C CA . ILE A 1 119 ? 2.487 8.193 -13.086 1.00 77.38 119 ILE A CA 1
ATOM 931 C C . ILE A 1 119 ? 2.895 9.533 -12.467 1.00 77.38 119 ILE A C 1
ATOM 933 O O . ILE A 1 119 ? 2.605 9.780 -11.296 1.00 77.38 119 ILE A O 1
ATOM 937 N N . LEU A 1 120 ? 3.561 10.406 -13.229 1.00 81.56 120 LEU A N 1
ATOM 938 C CA . LEU A 1 120 ? 3.979 11.719 -12.736 1.00 81.56 120 LEU A CA 1
ATOM 939 C C . LEU A 1 120 ? 2.773 12.570 -12.334 1.00 81.56 120 LEU A C 1
ATOM 941 O O . LEU A 1 120 ? 2.814 13.216 -11.291 1.00 81.56 120 LEU A O 1
ATOM 945 N N . LEU A 1 121 ? 1.683 12.516 -13.103 1.00 82.19 121 LEU A N 1
ATOM 946 C CA . LEU A 1 121 ? 0.420 13.169 -12.754 1.00 82.19 121 LEU A CA 1
ATOM 947 C C . LEU A 1 121 ? -0.193 12.591 -11.471 1.00 82.19 121 LEU A C 1
ATOM 949 O O . LEU A 1 121 ? -0.657 13.337 -10.613 1.00 82.19 121 LEU A O 1
ATOM 953 N N . PHE A 1 122 ? -0.165 11.271 -11.294 1.00 78.94 122 PHE A N 1
ATOM 954 C CA . PHE A 1 122 ? -0.653 10.643 -10.067 1.00 78.94 122 PHE A CA 1
ATOM 955 C C . PHE A 1 122 ? 0.170 11.061 -8.838 1.00 78.94 122 PHE A C 1
ATOM 957 O O . PHE A 1 122 ? -0.392 11.391 -7.791 1.00 78.94 122 PHE A O 1
ATOM 964 N N . LEU A 1 123 ? 1.500 11.117 -8.974 1.00 78.62 123 LEU A N 1
ATOM 965 C CA . LEU A 1 123 ? 2.393 11.581 -7.915 1.00 78.62 123 LEU A CA 1
ATOM 966 C C . LEU A 1 123 ? 2.163 13.059 -7.586 1.00 78.62 123 LEU A C 1
ATOM 968 O O . LEU A 1 123 ? 2.033 13.391 -6.410 1.00 78.62 123 LEU A O 1
ATOM 972 N N . THR A 1 124 ? 2.061 13.953 -8.574 1.00 79.50 124 THR A N 1
ATOM 973 C CA . THR A 1 124 ? 1.813 15.382 -8.307 1.00 79.50 124 THR A CA 1
ATOM 974 C C . THR A 1 124 ? 0.483 15.609 -7.595 1.00 79.50 124 THR A C 1
ATOM 976 O O . THR A 1 124 ? 0.431 16.413 -6.665 1.00 79.50 124 THR A O 1
ATOM 979 N N . ILE A 1 125 ? -0.566 14.858 -7.944 1.00 78.38 125 ILE A N 1
ATOM 980 C CA . ILE A 1 125 ? -1.860 14.904 -7.250 1.00 78.38 125 ILE A CA 1
ATOM 981 C C . ILE A 1 125 ? -1.716 14.432 -5.795 1.00 78.38 125 ILE A C 1
ATOM 983 O O . ILE A 1 125 ? -2.193 15.109 -4.881 1.00 78.38 125 ILE A O 1
ATOM 987 N N . LEU A 1 126 ? -1.019 13.316 -5.555 1.00 72.19 126 LEU A N 1
ATOM 988 C CA . LEU A 1 126 ? -0.763 12.802 -4.203 1.00 72.19 126 LEU A CA 1
ATOM 989 C C . LEU A 1 126 ? 0.054 13.777 -3.344 1.00 72.19 126 LEU A C 1
ATOM 991 O O . LEU A 1 126 ? -0.281 14.005 -2.183 1.00 72.19 126 LEU A O 1
ATOM 995 N N . PHE A 1 127 ? 1.107 14.378 -3.902 1.00 70.00 127 PHE A N 1
ATOM 996 C CA . PHE A 1 127 ? 1.945 15.345 -3.189 1.00 70.00 127 PHE A CA 1
ATOM 997 C C . PHE A 1 127 ? 1.239 16.690 -2.972 1.00 70.00 127 PHE A C 1
ATOM 999 O O . PHE A 1 127 ? 1.434 17.311 -1.928 1.00 70.00 127 PHE A O 1
ATOM 1006 N N . SER A 1 128 ? 0.378 17.124 -3.898 1.00 66.75 128 SER A N 1
ATOM 1007 C CA . SER A 1 128 ? -0.432 18.338 -3.743 1.00 66.75 128 SER A CA 1
ATOM 1008 C C . SER A 1 128 ? -1.447 18.201 -2.603 1.00 66.75 128 SER A C 1
ATOM 1010 O O . SER A 1 128 ? -1.605 19.129 -1.811 1.00 66.75 128 SER A O 1
ATOM 1012 N N . LYS A 1 129 ? -2.044 17.012 -2.432 1.00 56.50 129 LYS A N 1
ATOM 1013 C CA . LYS A 1 129 ? -2.951 16.703 -1.312 1.00 56.50 129 LYS A CA 1
ATOM 1014 C C . LYS A 1 129 ? -2.268 16.627 0.056 1.00 56.50 129 LYS A C 1
ATOM 1016 O O . LYS A 1 129 ? -2.961 16.643 1.062 1.00 56.50 129 LYS A O 1
ATOM 1021 N N . ARG A 1 130 ? -0.934 16.536 0.104 1.00 51.66 130 ARG A N 1
ATOM 1022 C CA . ARG A 1 130 ? -0.151 16.470 1.350 1.00 51.66 130 ARG A CA 1
ATOM 1023 C C . ARG A 1 130 ? 0.278 17.846 1.878 1.00 51.66 130 ARG A C 1
ATOM 1025 O O . ARG A 1 130 ? 0.874 17.911 2.948 1.00 51.66 130 ARG A O 1
ATOM 1032 N N . LYS A 1 131 ? 0.058 18.917 1.099 1.00 50.53 131 LYS A N 1
ATOM 1033 C CA . LYS A 1 131 ? 0.473 20.298 1.418 1.00 50.53 131 LYS A CA 1
ATOM 1034 C C . LYS A 1 131 ? -0.677 21.182 1.942 1.00 50.53 131 LYS A C 1
ATOM 1036 O O . LYS A 1 131 ? -0.426 22.337 2.270 1.00 50.53 131 LYS A O 1
ATOM 1041 N N . TYR A 1 132 ? -1.897 20.648 2.017 1.00 42.59 132 TYR A N 1
ATOM 1042 C CA . TYR A 1 132 ? -3.070 21.241 2.676 1.00 42.59 132 TYR A CA 1
ATOM 1043 C C . TYR A 1 132 ? -3.415 20.424 3.922 1.00 42.59 132 TYR A C 1
ATOM 1045 O O . TYR A 1 132 ? -3.952 21.025 4.876 1.00 42.59 132 TYR A O 1
#

Foldseek 3Di:
DPQPAFPVPRPHGFDAAAPPPRTGHHPVQADPVNSHGPVVVVVPDPPPPVVPPPCLVVVVVVVVVLVVVVVVVVVVCVVPPQVQQWAFDDPDSDTDIDRDRDNDCVVNVVNVVVVVVVVVVVVVVSVVVVVD

pLDDT: mean 71.67, std 14.92, range [42.06, 91.31]

Radius of gyration: 30.59 Å; chains: 1; bounding box: 50×42×80 Å

Secondary structure (DSSP, 8-state):
--PPBPTTTSSSBP-EE-TTT--EE-TTSEETTTTEEHHHHHHS----------HHHHHHHHHHHHHHHHHHHHHHHHHHSTTTT-EEEEETTEEEEE--S---HHHHHHHHHHHHHHHHHHHHHHHHTT--